Protein AF-A0A2A4TBV5-F1 (afdb_monomer)

Radius of gyration: 14.52 Å; Cα contacts (8 Å, |Δi|>4): 371; chains: 1; bounding box: 37×35×36 Å

Sequence (174 aa):
MVREVIVYIPGILEITSQISNRFRKAFAKYFPETDFVVEECFYFPWQKNKMLRFADAILKEYDHEGREVILFGFSMGGVIATAIAPRFKKAKVRVITLMSPHTFLWGLFSKMLGSNLKDDEGISIISFRARFDWVVWWGARHPYAEHHEAISCDHLLGPLFSDKPAEKIAEVSK

Nearest PDB structures (foldseek):
  2wtm-assembly2_D  TM=6.520E-01  e=2.547E-03  Butyrivibrio proteoclasticus
  3zok-assembly2_D  TM=6.089E-01  e=2.203E-02  Actinidia chinensis
  4s12-assembly2_B  TM=4.442E-01  e=2.572E-01  Yersinia enterocolitica subsp. palearctica Y11
  6gi2-assembly1_A  TM=4.641E-01  e=7.564E-01  Pseudomonas aeruginosa
  6gi1-assembly2_B  TM=4.344E-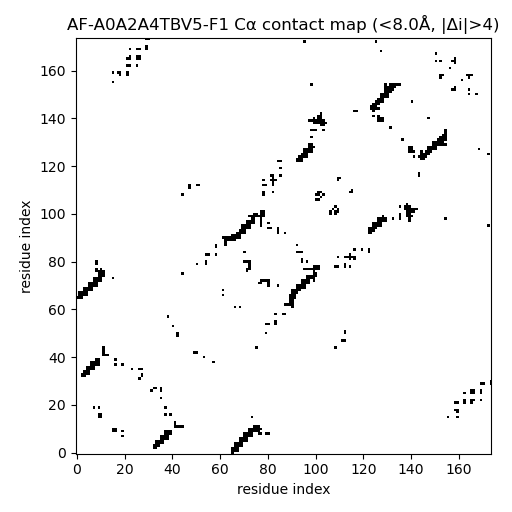01  e=1.649E+00  Pseudomonas aeruginosa PAO1

Solvent-accessible surface area (backbone atoms only — not comparable to full-atom values): 9190 Å² total; per-residue (Å²): 130,71,51,42,35,35,40,34,25,38,29,62,49,76,72,43,54,65,31,47,61,46,36,48,59,28,33,46,75,67,39,73,84,40,48,73,46,78,55,86,72,89,53,58,95,85,42,55,72,59,54,49,51,52,45,52,51,52,48,72,76,59,47,37,75,65,28,38,39,35,32,35,6,30,27,59,16,16,40,50,35,56,34,41,54,83,71,47,83,45,24,50,52,35,37,38,28,37,45,10,44,39,41,27,81,86,17,49,61,22,56,72,64,60,38,69,69,89,78,52,95,76,58,54,30,39,23,28,27,37,69,54,21,84,81,46,77,76,16,25,64,47,94,77,36,82,41,77,48,74,43,94,31,37,72,54,64,32,49,65,76,39,57,62,60,29,42,53,50,30,64,75,69,105

Mean predicted aligned error: 4.29 Å

Secondary structure (DSSP, 8-state):
-PEEEEEEE--SSTHHHHTHHHHHHHHHHH-TTSEEEE------TT-HHHHHHHHHHHHHHH--TTEEEEEEEETHHHHHHHHHGGG-SSSEEEEEEES--SSGGGGHHHHHHT--GGG-TT-EEEEEEEEE-SSSTT--S-TT-SEEEEEEEESSHHHHH-SHHHHHHHHHH-

pLDDT: mean 88.76, std 9.51, range [51.38, 97.88]

Foldseek 3Di:
DAAEEEEEFADQDPLRQLLLVLLVVQLCVLPVRYHYHYQDDHDDLVPLVRLVVSLVVCLVVQLAASYEYEQEYAALSQLSSLLNQVVRDHYQYEYEYEQYQCCPPNRVSNVSSVRPVVPPPRYAYEWEYEPAEPPNPDGGDHPPHPYYYYDPDYRRCCSNPHSRVSNVSSVVVD

Structure (mmCIF, N/CA/C/O backbone):
data_AF-A0A2A4TBV5-F1
#
_entry.id   AF-A0A2A4TBV5-F1
#
loop_
_atom_site.group_PDB
_atom_site.id
_atom_site.type_symbol
_atom_site.label_atom_id
_atom_site.label_alt_id
_atom_site.label_comp_id
_atom_site.label_asym_id
_atom_site.label_entity_id
_atom_site.label_seq_id
_atom_site.pdbx_PDB_ins_code
_atom_site.Cartn_x
_atom_site.Cartn_y
_atom_site.Cartn_z
_atom_site.occupancy
_atom_site.B_iso_or_equiv
_atom_site.auth_seq_id
_atom_site.auth_comp_id
_atom_site.auth_asym_id
_atom_site.auth_atom_id
_atom_site.pdbx_PDB_model_num
ATOM 1 N N . MET A 1 1 ? -20.134 -7.377 13.424 1.00 57.78 1 MET A N 1
ATOM 2 C CA . MET A 1 1 ? -19.307 -8.004 12.374 1.00 57.78 1 MET A CA 1
ATOM 3 C C . MET A 1 1 ? -18.276 -6.971 11.971 1.00 57.78 1 MET A C 1
ATOM 5 O O . MET A 1 1 ? -18.679 -5.896 11.541 1.00 57.78 1 MET A O 1
ATOM 9 N N . VAL A 1 2 ? -16.997 -7.235 12.232 1.00 65.25 2 VAL A N 1
ATOM 10 C CA . VAL A 1 2 ? -15.903 -6.353 11.802 1.00 65.25 2 VAL A CA 1
ATOM 11 C C . VAL A 1 2 ? -15.801 -6.489 10.288 1.00 65.25 2 VAL A C 1
ATOM 13 O O . VAL A 1 2 ? -15.737 -7.610 9.793 1.00 65.25 2 VAL A O 1
ATOM 16 N N . ARG A 1 3 ? -15.877 -5.378 9.554 1.00 84.81 3 ARG A N 1
ATOM 17 C CA . ARG A 1 3 ? -15.644 -5.381 8.103 1.00 84.81 3 ARG A CA 1
ATOM 18 C C . ARG A 1 3 ? -14.189 -5.005 7.868 1.00 84.81 3 ARG A C 1
ATOM 20 O O . ARG A 1 3 ? -13.788 -3.909 8.263 1.00 84.81 3 ARG A O 1
ATOM 27 N N . GLU A 1 4 ? -13.421 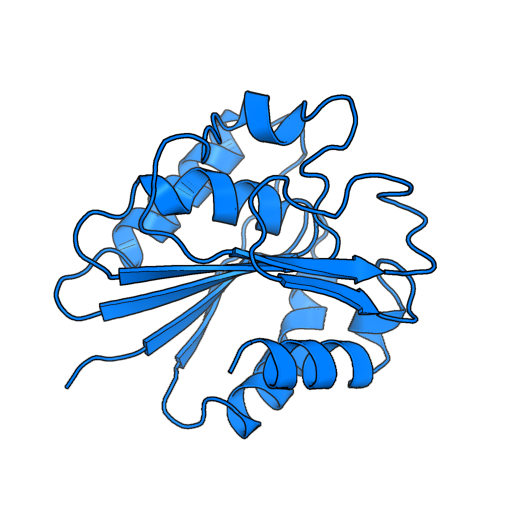-5.911 7.276 1.00 94.06 4 GLU A N 1
ATOM 28 C CA . GLU A 1 4 ? -12.066 -5.620 6.813 1.00 94.06 4 GLU A CA 1
ATOM 29 C C . GLU A 1 4 ? -12.147 -4.953 5.430 1.00 94.06 4 GLU A C 1
ATOM 31 O O . GLU A 1 4 ? -12.959 -5.340 4.585 1.00 94.06 4 GLU A O 1
ATOM 36 N N . VAL A 1 5 ? -11.311 -3.944 5.188 1.00 96.94 5 VAL A N 1
ATOM 37 C CA . VAL A 1 5 ? -11.162 -3.301 3.876 1.00 96.94 5 VAL A CA 1
ATOM 38 C C . VAL A 1 5 ? -9.686 -3.152 3.521 1.00 96.94 5 VAL A C 1
ATOM 40 O O . VAL A 1 5 ? -8.875 -2.716 4.338 1.00 96.94 5 VAL A O 1
ATOM 43 N N . ILE A 1 6 ? -9.336 -3.482 2.281 1.00 97.69 6 ILE A N 1
ATOM 44 C CA . ILE A 1 6 ? -8.038 -3.194 1.675 1.00 97.69 6 ILE A CA 1
ATOM 45 C C . ILE A 1 6 ? -8.16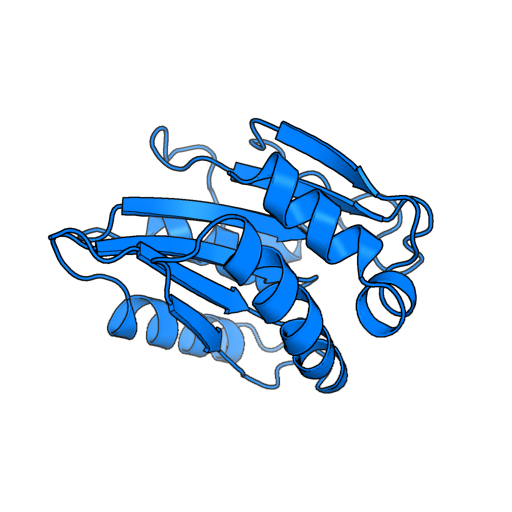2 -1.927 0.849 1.00 97.69 6 ILE A C 1
ATOM 47 O O . ILE A 1 6 ? -8.833 -1.911 -0.181 1.00 97.69 6 ILE A O 1
ATOM 51 N N . VAL A 1 7 ? -7.462 -0.885 1.276 1.00 97.88 7 VAL A N 1
ATOM 52 C CA . VAL A 1 7 ? -7.365 0.385 0.563 1.00 97.88 7 VAL A CA 1
ATOM 53 C C . VAL A 1 7 ? -6.066 0.397 -0.229 1.00 97.88 7 VAL A C 1
ATOM 55 O O . VAL A 1 7 ? -4.982 0.564 0.336 1.00 97.88 7 VAL A O 1
ATOM 58 N N . TYR A 1 8 ? -6.166 0.205 -1.543 1.00 97.44 8 TYR A N 1
ATOM 59 C CA . TYR A 1 8 ? -5.026 0.313 -2.443 1.00 97.44 8 TYR A CA 1
ATOM 60 C C . TYR A 1 8 ? -4.745 1.774 -2.795 1.00 97.44 8 TYR A C 1
ATOM 62 O O . TYR A 1 8 ? -5.613 2.471 -3.323 1.00 97.44 8 TYR A O 1
ATOM 70 N N . ILE A 1 9 ? -3.512 2.209 -2.535 1.00 96.56 9 ILE A N 1
ATOM 71 C CA . ILE A 1 9 ? -3.010 3.551 -2.826 1.00 96.56 9 ILE A CA 1
ATOM 72 C C . ILE A 1 9 ? -1.948 3.430 -3.935 1.00 96.56 9 ILE A C 1
ATOM 74 O O . ILE A 1 9 ? -0.838 2.946 -3.671 1.00 96.56 9 ILE A O 1
ATOM 78 N N . PRO A 1 10 ? -2.260 3.837 -5.178 1.00 94.75 10 PRO A N 1
ATOM 79 C CA . PRO A 1 10 ? -1.357 3.734 -6.314 1.00 94.75 10 PRO A CA 1
ATOM 80 C C . PRO A 1 10 ? -0.171 4.710 -6.213 1.00 94.75 10 PRO A C 1
ATOM 82 O O . PRO A 1 10 ? -0.069 5.550 -5.317 1.00 94.75 10 PRO A O 1
ATOM 85 N N . GLY A 1 11 ? 0.767 4.570 -7.149 1.00 91.31 11 GLY A N 1
ATOM 86 C CA . GLY A 1 11 ? 1.908 5.470 -7.300 1.00 91.31 11 GLY A CA 1
ATOM 87 C C . GLY A 1 11 ? 1.546 6.754 -8.056 1.00 91.31 11 GLY A C 1
ATOM 88 O O . GLY A 1 11 ? 0.391 7.040 -8.339 1.00 91.31 11 GLY A O 1
ATOM 89 N N . ILE A 1 12 ? 2.565 7.537 -8.425 1.00 85.19 12 ILE A N 1
ATOM 90 C CA . ILE A 1 12 ? 2.386 8.862 -9.057 1.00 85.19 12 ILE A CA 1
ATOM 91 C C . ILE A 1 12 ? 1.858 8.824 -10.499 1.00 85.19 12 ILE A C 1
ATOM 93 O O . ILE A 1 12 ? 1.440 9.853 -11.024 1.00 85.19 12 ILE A O 1
ATOM 97 N N . LEU A 1 13 ? 1.933 7.673 -11.171 1.00 78.19 13 LEU A N 1
ATOM 98 C CA . LEU A 1 13 ? 1.513 7.535 -12.564 1.00 78.19 13 LEU A CA 1
ATOM 99 C C . LEU A 1 13 ? 0.134 6.888 -12.624 1.00 78.19 13 LEU A C 1
ATOM 101 O O . LEU A 1 13 ? -0.095 5.874 -11.972 1.00 78.19 13 LEU A O 1
ATOM 105 N N . GLU A 1 14 ? -0.735 7.394 -13.493 1.00 74.31 14 GLU A N 1
ATOM 106 C CA . GLU A 1 14 ? -2.074 6.838 -13.730 1.00 74.31 14 GLU A CA 1
ATOM 107 C C . GLU A 1 14 ? -2.038 5.346 -14.105 1.00 74.31 14 GLU A C 1
ATOM 109 O O . GLU A 1 14 ? -2.862 4.556 -13.657 1.00 74.31 14 GLU A O 1
ATOM 114 N N . ILE A 1 15 ? -1.004 4.909 -14.835 1.00 77.75 15 ILE A N 1
ATOM 115 C CA . ILE A 1 15 ? -0.820 3.492 -15.184 1.00 77.75 15 ILE A CA 1
ATOM 116 C C . ILE A 1 15 ? -0.709 2.578 -13.951 1.00 77.75 15 ILE A C 1
ATOM 118 O O . ILE A 1 15 ? -1.016 1.391 -14.026 1.00 77.75 15 ILE A O 1
ATOM 122 N N . THR A 1 16 ? -0.324 3.113 -12.790 1.00 79.56 16 THR A N 1
ATOM 123 C CA . THR A 1 16 ? -0.206 2.324 -11.554 1.00 79.56 16 THR A CA 1
ATOM 124 C C . THR A 1 16 ? -1.556 1.955 -10.938 1.00 79.56 16 THR A C 1
ATOM 126 O O . THR A 1 16 ? -1.635 0.983 -10.181 1.00 79.56 16 THR A O 1
ATOM 129 N N . SER A 1 17 ? -2.633 2.638 -11.333 1.00 81.50 17 SER A N 1
ATOM 130 C CA . SER A 1 17 ? -4.005 2.222 -11.046 1.00 81.50 17 SER A CA 1
ATOM 131 C C . SER A 1 17 ? -4.397 0.954 -11.796 1.00 81.50 17 SER A C 1
ATOM 133 O O . SER A 1 17 ? -5.122 0.122 -11.257 1.00 81.50 17 SER A O 1
ATOM 135 N N . GLN A 1 18 ? -3.871 0.729 -13.004 1.00 85.62 18 GLN A N 1
ATOM 136 C CA . GLN A 1 18 ? -4.189 -0.472 -13.792 1.00 85.62 18 GLN A CA 1
ATOM 137 C C . GLN A 1 18 ? -3.668 -1.755 -13.126 1.00 85.62 18 GLN A C 1
ATOM 139 O O . GLN A 1 18 ? -4.257 -2.827 -13.281 1.00 85.62 18 GLN A O 1
ATOM 144 N N . ILE A 1 19 ? -2.606 -1.632 -12.323 1.00 88.56 19 ILE A N 1
ATOM 145 C CA . ILE A 1 19 ? -2.032 -2.723 -11.526 1.00 88.56 19 ILE A CA 1
ATOM 146 C C . ILE A 1 19 ? -3.056 -3.250 -10.498 1.00 88.56 19 ILE A C 1
ATOM 148 O O . ILE A 1 19 ? -3.076 -4.444 -10.187 1.00 88.56 19 ILE A O 1
ATOM 152 N N . SER A 1 20 ? -3.962 -2.388 -10.016 1.00 91.06 20 SER A N 1
ATOM 153 C CA . SER A 1 20 ? -4.941 -2.720 -8.971 1.00 91.06 20 SER A CA 1
ATOM 154 C C . SER A 1 20 ? -5.827 -3.916 -9.319 1.00 91.06 20 SER A C 1
ATOM 156 O O . SER A 1 20 ? -6.180 -4.683 -8.430 1.00 91.06 20 SER A O 1
ATOM 158 N N . ASN A 1 21 ? -6.136 -4.146 -10.600 1.00 91.50 21 ASN A N 1
ATOM 159 C CA . ASN A 1 21 ? -6.963 -5.276 -11.025 1.00 91.50 21 ASN A CA 1
ATOM 160 C C . ASN A 1 21 ? -6.320 -6.630 -10.708 1.00 91.50 21 ASN A C 1
ATOM 162 O O . ASN A 1 21 ? -7.024 -7.583 -10.367 1.00 91.50 21 ASN A O 1
ATOM 166 N N . ARG A 1 22 ? -4.990 -6.732 -10.802 1.00 93.12 22 ARG A N 1
ATOM 167 C CA . ARG A 1 22 ? -4.271 -7.969 -10.460 1.00 93.12 22 ARG A CA 1
ATOM 168 C C . ARG A 1 22 ? -4.245 -8.189 -8.963 1.00 93.12 22 ARG A C 1
ATOM 170 O O . ARG A 1 22 ? -4.525 -9.294 -8.507 1.00 93.12 22 ARG A O 1
ATOM 177 N N . PHE A 1 23 ? -3.997 -7.124 -8.204 1.00 94.25 23 PHE A N 1
ATOM 178 C CA . PHE A 1 23 ? -4.067 -7.179 -6.751 1.00 94.25 23 PHE A CA 1
ATOM 179 C C . PHE A 1 23 ? -5.465 -7.536 -6.272 1.00 94.25 23 PHE A C 1
ATOM 181 O O . PHE A 1 23 ? -5.602 -8.506 -5.544 1.00 94.25 23 PHE A O 1
ATOM 188 N N . ARG A 1 24 ? -6.512 -6.875 -6.765 1.00 95.12 24 ARG A N 1
ATOM 189 C CA . ARG A 1 24 ? -7.906 -7.211 -6.453 1.00 95.12 24 ARG A CA 1
ATOM 190 C C . ARG A 1 24 ? -8.186 -8.702 -6.647 1.00 95.12 24 ARG A C 1
ATOM 192 O O . ARG A 1 24 ? -8.720 -9.341 -5.748 1.00 95.12 24 ARG A O 1
ATOM 199 N N . LYS A 1 25 ? -7.788 -9.271 -7.792 1.00 93.88 25 LYS A N 1
ATOM 200 C CA . LYS A 1 25 ? -7.962 -10.705 -8.077 1.00 93.88 25 LYS A CA 1
ATOM 201 C C . LYS A 1 25 ? -7.182 -11.600 -7.115 1.00 93.88 25 LYS A C 1
ATOM 203 O O . LYS A 1 25 ? -7.717 -12.613 -6.683 1.00 93.88 25 LYS A O 1
ATOM 208 N N . ALA A 1 26 ? -5.932 -11.260 -6.807 1.00 94.00 26 ALA A N 1
ATOM 209 C CA . ALA A 1 26 ? -5.108 -12.041 -5.891 1.00 94.00 26 ALA A CA 1
ATOM 210 C C . ALA A 1 26 ? -5.630 -11.953 -4.452 1.00 94.00 26 ALA A C 1
ATOM 212 O O . ALA A 1 26 ? -5.884 -12.983 -3.838 1.00 94.00 26 ALA A O 1
ATOM 213 N N . PHE A 1 27 ? -5.867 -10.746 -3.938 1.00 94.19 27 PHE A N 1
ATOM 214 C CA . PHE A 1 27 ? -6.378 -10.519 -2.589 1.00 94.19 27 PHE A CA 1
ATOM 215 C C . PHE A 1 27 ? -7.750 -11.169 -2.382 1.00 94.19 27 PHE A C 1
ATOM 217 O O . PHE A 1 27 ? -7.942 -11.790 -1.347 1.00 94.19 27 PHE A O 1
ATOM 224 N N . ALA A 1 28 ? -8.644 -11.178 -3.376 1.00 94.25 28 ALA A N 1
ATOM 225 C CA . ALA A 1 28 ? -9.922 -11.892 -3.272 1.00 94.25 28 ALA A CA 1
ATOM 226 C C . ALA A 1 28 ? -9.775 -13.409 -3.013 1.00 94.25 28 ALA A C 1
ATOM 228 O O . ALA A 1 28 ? -10.683 -14.024 -2.462 1.00 94.25 28 ALA A O 1
ATOM 229 N N . LYS A 1 29 ? -8.640 -14.031 -3.382 1.00 93.62 29 LYS A N 1
ATOM 230 C CA . LYS A 1 29 ? -8.364 -15.450 -3.082 1.00 93.62 29 LYS A CA 1
ATOM 231 C C . LYS A 1 29 ? -7.972 -15.679 -1.614 1.00 93.62 29 LYS A C 1
ATOM 233 O O . LYS A 1 29 ? -8.266 -16.741 -1.075 1.00 93.62 29 LYS A O 1
ATOM 238 N N . TYR A 1 30 ? -7.279 -14.722 -0.991 1.00 90.38 30 TYR A N 1
ATOM 239 C CA . TYR A 1 30 ? -6.706 -14.859 0.360 1.00 90.38 30 TYR A CA 1
ATOM 240 C C . TYR A 1 30 ? -7.516 -14.128 1.443 1.00 90.38 30 TYR A C 1
ATOM 242 O O . TYR A 1 30 ? -7.455 -14.523 2.606 1.00 90.38 30 TYR A O 1
ATOM 250 N N . PHE A 1 31 ? -8.308 -13.132 1.040 1.00 90.88 31 PHE A N 1
ATOM 251 C CA . PHE A 1 31 ? -9.168 -12.273 1.856 1.00 90.88 31 PHE A CA 1
ATOM 252 C C . PHE A 1 31 ? -10.585 -12.209 1.244 1.00 90.88 31 PHE A C 1
ATOM 254 O O . PHE A 1 31 ? -11.007 -11.164 0.749 1.00 90.88 31 PHE A O 1
ATOM 261 N N . PRO A 1 32 ? -11.318 -13.337 1.184 1.00 88.69 32 PRO A N 1
ATOM 262 C CA . PRO A 1 32 ? -12.570 -13.432 0.423 1.00 88.69 32 PRO A CA 1
ATOM 263 C C . PRO A 1 32 ? -13.721 -12.583 0.987 1.00 88.69 32 PRO A C 1
ATOM 265 O O . PRO A 1 32 ? -14.671 -12.298 0.265 1.00 88.69 32 PRO A O 1
ATOM 268 N N . GLU A 1 33 ? -13.644 -12.186 2.257 1.00 90.38 33 GLU A N 1
ATOM 269 C CA . GLU A 1 33 ? -14.659 -11.370 2.942 1.00 90.38 33 GLU A CA 1
ATOM 270 C C . GLU A 1 33 ? -14.270 -9.884 3.028 1.00 90.38 33 GLU A C 1
ATOM 272 O O . GLU A 1 33 ? -14.966 -9.094 3.667 1.00 90.38 33 GLU A O 1
ATOM 277 N N . THR A 1 34 ? -13.161 -9.504 2.391 1.00 93.44 34 THR A N 1
ATOM 278 C CA . THR A 1 34 ? -12.545 -8.183 2.519 1.00 93.44 34 THR A CA 1
ATOM 279 C C . THR A 1 34 ? -12.806 -7.355 1.271 1.00 93.44 34 THR A C 1
ATOM 281 O O . THR A 1 34 ? -12.478 -7.755 0.150 1.00 93.44 34 THR A O 1
ATOM 284 N N . ASP A 1 35 ? -13.359 -6.159 1.460 1.00 94.75 35 ASP A N 1
ATOM 285 C CA . ASP A 1 35 ? -13.580 -5.230 0.356 1.00 94.75 35 ASP A CA 1
ATOM 286 C C . ASP A 1 35 ? -12.235 -4.702 -0.157 1.00 94.75 35 ASP A C 1
ATOM 288 O O . ASP A 1 35 ? -11.401 -4.246 0.620 1.00 94.75 35 ASP A O 1
ATOM 292 N N . PHE A 1 36 ? -12.014 -4.720 -1.472 1.00 95.88 36 PHE A N 1
ATOM 293 C CA . PHE A 1 36 ? -10.833 -4.106 -2.087 1.00 95.88 36 PHE A CA 1
ATOM 294 C C . PHE A 1 36 ? -11.234 -2.795 -2.763 1.00 95.88 36 PHE A C 1
ATOM 296 O O . PHE A 1 36 ? -11.981 -2.792 -3.748 1.00 95.88 36 PHE A O 1
ATOM 303 N N . VAL A 1 37 ? -10.723 -1.672 -2.279 1.00 96.25 37 VAL A N 1
ATOM 304 C CA . VAL A 1 37 ? -11.001 -0.335 -2.816 1.00 96.25 37 VAL A CA 1
ATOM 305 C C . VAL A 1 37 ? -9.725 0.286 -3.365 1.00 96.25 37 VAL A C 1
ATOM 307 O O . VAL A 1 37 ? -8.621 -0.040 -2.936 1.00 96.25 37 VAL A O 1
ATOM 310 N N . VAL A 1 38 ? -9.876 1.140 -4.372 1.00 95.81 38 VAL A N 1
ATOM 311 C CA . VAL A 1 38 ? -8.762 1.844 -5.009 1.00 95.81 38 VAL A CA 1
ATOM 312 C C . VAL A 1 38 ? -8.998 3.325 -4.794 1.00 95.81 38 VAL A C 1
ATOM 314 O O . VAL A 1 38 ? -10.006 3.854 -5.254 1.00 95.81 38 VAL A O 1
ATOM 317 N N . GLU A 1 39 ? -8.082 3.967 -4.081 1.00 95.50 39 GLU A N 1
ATOM 318 C CA . GLU A 1 39 ? -8.128 5.400 -3.817 1.00 95.50 39 GLU A CA 1
ATOM 319 C C . GLU A 1 39 ? -7.159 6.099 -4.755 1.00 95.50 39 GLU A C 1
ATOM 321 O O . GLU A 1 39 ? -5.961 5.831 -4.726 1.00 95.50 39 GLU A O 1
ATOM 326 N N . GLU A 1 40 ? -7.661 6.989 -5.605 1.00 90.62 40 GLU A N 1
ATOM 327 C CA . GLU A 1 40 ? -6.867 7.582 -6.678 1.00 90.62 40 GLU A CA 1
ATOM 328 C C . GLU A 1 40 ? -6.720 9.086 -6.504 1.00 90.62 40 GLU A C 1
ATOM 330 O O . GLU A 1 40 ? -7.677 9.827 -6.282 1.00 90.62 40 GLU A O 1
ATOM 335 N N . CYS A 1 41 ? -5.493 9.564 -6.676 1.00 89.31 41 CYS A N 1
ATOM 336 C CA . CYS A 1 41 ? -5.217 10.981 -6.802 1.00 89.31 41 CYS A CA 1
ATOM 337 C C . CYS A 1 41 ? -3.976 11.166 -7.663 1.00 89.31 41 CYS A C 1
ATOM 339 O O . CYS A 1 41 ? -2.919 10.617 -7.371 1.00 89.31 41 CYS A O 1
ATOM 341 N N . PHE A 1 42 ? -4.078 11.976 -8.713 1.00 88.50 42 PHE A N 1
ATOM 342 C CA . PHE A 1 42 ? -2.905 12.345 -9.493 1.00 88.50 42 PHE A CA 1
ATOM 343 C C . PHE A 1 42 ? -2.084 13.393 -8.735 1.00 88.50 42 PHE A C 1
ATOM 345 O O . PHE A 1 42 ? -2.568 14.502 -8.500 1.00 88.50 42 PHE A O 1
ATOM 352 N N . TYR A 1 43 ? -0.842 13.092 -8.368 1.00 87.88 43 TYR A N 1
ATOM 353 C CA . TYR A 1 43 ? 0.057 14.038 -7.704 1.00 87.88 43 TYR A CA 1
ATOM 354 C C . TYR A 1 43 ? 1.507 13.841 -8.138 1.00 87.88 43 TYR A C 1
ATOM 356 O O . TYR A 1 43 ? 1.944 12.741 -8.465 1.00 87.88 43 TYR A O 1
ATOM 364 N N . PHE A 1 44 ? 2.277 14.923 -8.069 1.00 87.56 44 PHE A N 1
ATOM 365 C CA . PHE A 1 44 ? 3.727 14.877 -8.201 1.00 87.56 44 PHE A CA 1
ATOM 366 C C . PHE A 1 44 ? 4.417 14.863 -6.828 1.00 87.56 44 PHE A C 1
ATOM 368 O O . PHE A 1 44 ? 3.873 15.424 -5.871 1.00 87.56 44 PHE A O 1
ATOM 375 N N . PRO A 1 45 ? 5.645 14.316 -6.713 1.00 83.06 45 PRO A N 1
ATOM 376 C CA . PRO A 1 45 ? 6.348 14.208 -5.431 1.00 83.06 45 PRO A CA 1
ATOM 377 C C . PRO A 1 45 ? 6.607 15.537 -4.704 1.00 83.06 45 PRO A C 1
ATOM 379 O O . PRO A 1 45 ? 6.750 15.543 -3.490 1.00 83.06 45 PRO A O 1
ATOM 382 N N . TRP A 1 46 ? 6.643 16.676 -5.403 1.00 84.06 46 TRP A N 1
ATOM 383 C CA . TRP A 1 46 ? 6.801 18.001 -4.780 1.00 84.06 46 TRP A CA 1
ATOM 384 C C . TRP A 1 46 ? 5.479 18.614 -4.289 1.00 84.06 46 TRP A C 1
ATOM 386 O O . TRP A 1 46 ? 5.477 19.636 -3.604 1.00 84.06 46 TRP A O 1
ATOM 396 N N . GLN A 1 47 ? 4.328 18.012 -4.603 1.00 90.56 47 GLN A N 1
ATOM 397 C CA . GLN A 1 47 ? 3.010 18.545 -4.249 1.00 90.56 47 GLN A CA 1
ATOM 398 C C . GLN A 1 47 ? 2.565 18.098 -2.848 1.00 90.56 47 GLN A C 1
ATOM 400 O O . GLN A 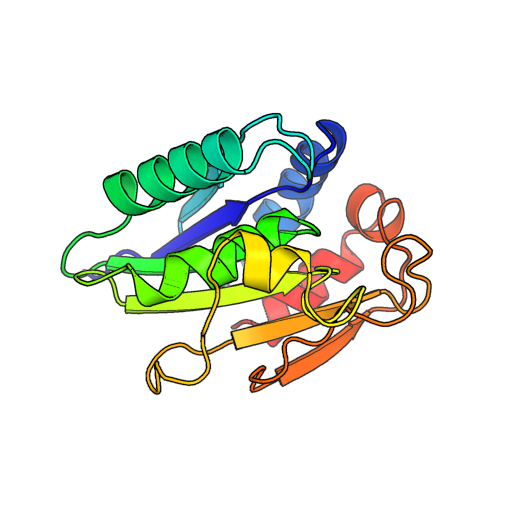1 47 ? 1.486 17.521 -2.686 1.00 90.56 47 GLN A O 1
ATOM 405 N N . LYS A 1 48 ? 3.372 18.392 -1.817 1.00 90.69 48 LYS A N 1
ATOM 406 C CA . LYS A 1 48 ? 3.132 17.987 -0.415 1.00 90.69 48 LYS A CA 1
ATOM 407 C C . LYS A 1 48 ? 1.686 18.203 0.040 1.00 90.69 48 LYS A C 1
ATOM 409 O O . LYS A 1 48 ? 1.039 17.267 0.494 1.00 90.69 48 LYS A O 1
ATOM 414 N N . ASN A 1 49 ? 1.152 19.411 -0.135 1.00 91.75 49 ASN A N 1
ATOM 415 C CA . ASN A 1 49 ? -0.205 19.743 0.314 1.00 91.75 49 ASN A CA 1
ATOM 416 C C . ASN A 1 49 ? -1.290 18.934 -0.414 1.00 91.75 49 ASN A C 1
ATOM 418 O O . ASN A 1 49 ? -2.340 18.668 0.161 1.00 91.75 49 ASN A O 1
ATOM 422 N N . LYS A 1 50 ? -1.057 18.539 -1.673 1.00 93.19 50 LYS A N 1
ATOM 423 C CA . LYS A 1 50 ? -1.998 17.700 -2.425 1.00 93.19 50 LYS A CA 1
ATOM 424 C C . LYS A 1 50 ? -1.999 16.272 -1.883 1.00 93.19 50 LYS A C 1
ATOM 426 O O . LYS A 1 50 ? -3.072 15.735 -1.638 1.00 93.19 50 LYS A O 1
ATOM 431 N N . MET A 1 51 ? -0.815 15.712 -1.634 1.00 92.25 51 MET A N 1
ATOM 432 C CA . MET A 1 51 ? -0.671 14.388 -1.021 1.00 92.25 51 MET A CA 1
ATOM 433 C C . MET A 1 51 ? -1.265 14.344 0.390 1.00 92.25 51 MET A C 1
ATOM 435 O O . MET A 1 51 ? -1.965 13.391 0.704 1.00 92.25 51 MET A O 1
ATOM 439 N N . LEU A 1 52 ? -1.063 15.385 1.209 1.00 91.31 52 LEU A N 1
ATOM 440 C CA . LEU A 1 52 ? -1.666 15.473 2.545 1.00 91.31 52 LEU A CA 1
ATOM 441 C C . LEU A 1 52 ? -3.197 15.539 2.494 1.00 91.31 52 LEU A C 1
ATOM 443 O O . LEU A 1 52 ? -3.851 14.803 3.218 1.00 91.31 52 LEU A O 1
ATOM 447 N N . ARG A 1 53 ? -3.784 16.342 1.596 1.00 94.50 53 ARG A N 1
ATOM 448 C CA . ARG A 1 53 ? -5.249 16.369 1.427 1.00 94.50 53 ARG A CA 1
ATOM 449 C C . ARG A 1 53 ? -5.815 15.027 0.973 1.00 94.50 53 ARG A C 1
ATOM 451 O O . ARG A 1 53 ? -6.899 14.651 1.398 1.00 94.50 53 ARG A O 1
ATOM 458 N N . PHE A 1 54 ? -5.100 14.327 0.098 1.00 95.31 54 PHE A N 1
ATOM 459 C CA . PHE A 1 54 ? -5.495 12.993 -0.339 1.00 95.31 54 PHE A CA 1
ATOM 460 C C . PHE A 1 54 ? -5.435 11.988 0.821 1.00 95.31 54 PHE A C 1
ATOM 462 O O . PHE A 1 54 ? -6.406 11.289 1.084 1.00 95.31 54 PHE A O 1
ATOM 469 N N . ALA A 1 55 ? -4.346 12.009 1.586 1.00 94.00 55 ALA A N 1
ATOM 470 C CA . ALA A 1 55 ? -4.203 11.286 2.845 1.00 94.00 55 ALA A CA 1
ATOM 471 C C . ALA A 1 55 ? -5.362 11.546 3.831 1.00 94.00 55 ALA A C 1
ATOM 473 O O . ALA A 1 55 ? -5.910 10.608 4.408 1.00 94.00 55 ALA A O 1
ATOM 474 N N . ASP A 1 56 ? -5.749 12.811 4.011 1.00 94.69 56 ASP A N 1
ATOM 475 C CA . ASP A 1 56 ? -6.843 13.215 4.901 1.00 94.69 56 ASP A CA 1
ATOM 476 C C . ASP A 1 56 ? -8.204 12.695 4.424 1.00 94.69 56 ASP A C 1
ATOM 478 O O . ASP A 1 56 ? -9.047 12.337 5.247 1.00 94.69 56 ASP A O 1
ATOM 482 N N . ALA A 1 57 ? -8.421 12.635 3.107 1.00 96.81 57 ALA A N 1
ATOM 483 C CA . ALA A 1 57 ? -9.640 12.082 2.525 1.00 96.81 57 ALA A CA 1
ATOM 484 C C . ALA A 1 57 ? -9.773 10.580 2.817 1.00 96.81 57 ALA A C 1
ATOM 486 O O . ALA A 1 57 ? -10.832 10.149 3.266 1.00 96.81 57 ALA A O 1
ATOM 487 N N . ILE A 1 58 ? -8.685 9.815 2.664 1.00 97.06 58 ILE A N 1
ATOM 488 C CA . ILE A 1 58 ? -8.642 8.388 3.025 1.00 97.06 58 ILE A CA 1
ATOM 489 C C . ILE A 1 58 ? -8.942 8.215 4.519 1.00 97.06 58 ILE A C 1
ATOM 491 O O . ILE A 1 58 ? -9.805 7.430 4.899 1.00 97.06 58 ILE A O 1
ATOM 495 N N . LEU A 1 59 ? -8.269 8.976 5.386 1.00 95.50 59 LEU A N 1
ATOM 496 C CA . LEU A 1 59 ? -8.501 8.891 6.829 1.00 95.50 59 LEU A CA 1
ATOM 497 C C . LEU A 1 59 ? -9.976 9.150 7.182 1.00 95.50 59 LEU A C 1
ATOM 499 O O . LEU A 1 59 ? -10.567 8.405 7.959 1.00 95.50 59 LEU A O 1
ATOM 503 N N . LYS A 1 60 ? -10.584 10.178 6.580 1.00 96.81 60 LYS A N 1
ATOM 504 C CA . LYS A 1 60 ? -11.989 10.541 6.807 1.00 96.81 60 LYS A CA 1
ATOM 505 C C . LYS A 1 60 ? -12.970 9.436 6.395 1.00 96.81 60 LYS A C 1
ATOM 507 O O . LYS A 1 60 ? -13.987 9.280 7.063 1.00 96.81 60 LYS A O 1
ATOM 512 N N . GLU A 1 61 ? -12.683 8.723 5.310 1.00 97.12 61 GLU A N 1
ATOM 513 C CA . GLU A 1 61 ? -13.560 7.690 4.739 1.00 97.12 61 GLU A CA 1
ATOM 514 C C . GLU A 1 61 ? -13.418 6.320 5.422 1.00 97.12 61 GLU A C 1
ATOM 516 O O . GLU A 1 61 ? -14.336 5.499 5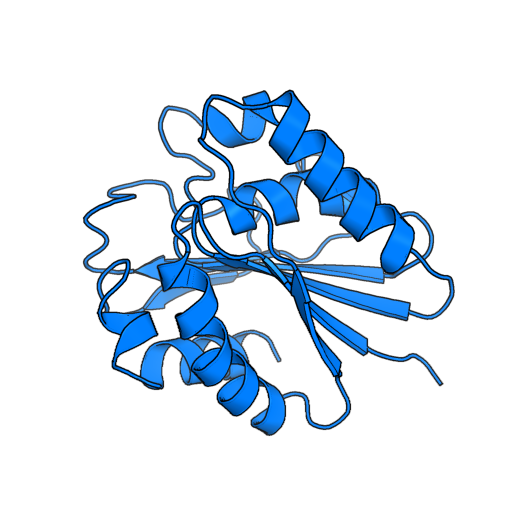.397 1.00 97.12 61 GLU A O 1
ATOM 521 N N . TYR A 1 62 ? -12.258 6.035 6.022 1.00 96.94 62 TYR A N 1
ATOM 522 C CA . TYR A 1 62 ? -11.962 4.688 6.515 1.00 96.94 62 TYR A CA 1
ATOM 523 C C . TYR A 1 62 ? -11.762 4.585 8.032 1.00 96.94 62 TYR A C 1
ATOM 525 O O . TYR A 1 62 ? -11.853 3.471 8.552 1.00 96.94 62 TYR A O 1
ATOM 533 N N . ASP A 1 63 ? -11.558 5.686 8.764 1.00 96.50 63 ASP A N 1
ATOM 534 C CA . ASP A 1 63 ? -11.369 5.665 10.223 1.00 96.50 63 ASP A CA 1
ATOM 535 C C . ASP A 1 63 ? -12.699 5.575 10.994 1.00 96.50 63 ASP A C 1
ATOM 537 O O . ASP A 1 63 ? -13.194 6.542 11.581 1.00 96.50 63 ASP A O 1
ATOM 541 N N . HIS A 1 64 ? -13.295 4.383 10.987 1.00 94.62 64 HIS A N 1
ATOM 542 C CA . HIS A 1 64 ? -14.551 4.081 11.674 1.00 94.62 64 HIS A CA 1
ATOM 543 C C . HIS A 1 64 ? -14.372 3.013 12.756 1.00 94.62 64 HIS A C 1
ATOM 545 O O . HIS A 1 64 ? -13.555 2.104 12.626 1.00 94.62 64 HIS A O 1
ATOM 551 N N . GLU A 1 65 ? -15.171 3.108 13.822 1.00 92.25 65 GLU A N 1
ATOM 552 C CA . GLU A 1 65 ? -15.163 2.127 14.911 1.00 92.25 65 GLU A CA 1
ATOM 553 C C . GLU A 1 65 ? -15.559 0.735 14.408 1.00 92.25 65 GLU A C 1
ATOM 555 O O . GLU A 1 65 ? -16.477 0.581 13.600 1.00 92.25 65 GLU A O 1
ATOM 560 N N . GLY A 1 66 ? -14.861 -0.292 14.898 1.00 88.94 66 GLY A N 1
ATOM 561 C CA . GLY A 1 66 ? -15.134 -1.685 14.535 1.00 88.94 66 GLY A CA 1
ATOM 562 C C . GLY A 1 66 ? -14.757 -2.058 13.096 1.00 88.94 66 GLY A C 1
ATOM 563 O O . GLY A 1 66 ? -15.203 -3.101 12.615 1.00 88.94 66 GLY A O 1
ATOM 564 N N . ARG A 1 67 ? -13.959 -1.230 12.409 1.00 92.50 67 ARG A N 1
ATOM 565 C CA . ARG A 1 67 ? -13.387 -1.518 11.086 1.00 92.50 67 ARG A CA 1
ATOM 566 C C . ARG A 1 67 ? -11.922 -1.945 11.213 1.00 92.50 67 ARG A C 1
ATOM 568 O O . ARG A 1 67 ? -11.175 -1.408 12.032 1.00 92.50 67 ARG A O 1
ATOM 575 N N . GLU A 1 68 ? -11.520 -2.889 10.371 1.00 95.25 68 GLU A N 1
ATOM 576 C CA . GLU A 1 68 ? -10.112 -3.218 10.136 1.00 95.25 68 GLU A CA 1
ATOM 577 C C . GLU A 1 68 ? -9.710 -2.706 8.752 1.00 95.25 68 GLU A C 1
ATOM 579 O O . GLU A 1 68 ? -10.440 -2.884 7.777 1.00 95.25 68 GLU A O 1
ATOM 584 N N . VAL A 1 69 ? -8.575 -2.014 8.668 1.00 97.12 69 VAL A N 1
ATOM 585 C CA . VAL A 1 69 ? -8.099 -1.374 7.438 1.00 97.12 69 VAL A CA 1
ATOM 586 C C . VAL A 1 69 ? -6.697 -1.868 7.111 1.00 97.12 69 VAL A C 1
ATOM 588 O O . VAL A 1 69 ? -5.762 -1.737 7.904 1.00 97.12 69 VAL A O 1
ATOM 591 N N . ILE A 1 70 ? -6.539 -2.387 5.900 1.00 97.38 70 ILE A N 1
ATOM 592 C CA . ILE A 1 70 ? -5.245 -2.678 5.295 1.00 97.38 70 ILE A CA 1
ATOM 593 C C . ILE A 1 70 ? -4.924 -1.552 4.326 1.00 97.38 70 ILE A C 1
ATOM 595 O O . ILE A 1 70 ? -5.529 -1.444 3.260 1.00 97.38 70 ILE A O 1
ATOM 599 N N . LEU A 1 71 ? -3.948 -0.720 4.668 1.00 97.69 71 LEU A N 1
ATOM 600 C CA . LEU A 1 71 ? -3.430 0.278 3.741 1.00 97.69 71 LEU A CA 1
ATOM 601 C C . LEU A 1 71 ? -2.377 -0.382 2.857 1.00 97.69 71 LEU A C 1
ATOM 603 O O . LEU A 1 71 ? -1.276 -0.681 3.321 1.00 97.69 71 LEU A O 1
ATOM 607 N N . PHE A 1 72 ? -2.703 -0.614 1.589 1.00 97.62 72 PHE A N 1
ATOM 608 C CA . PHE A 1 72 ? -1.789 -1.220 0.631 1.00 97.62 72 PHE A CA 1
ATOM 609 C C . PHE A 1 72 ? -1.269 -0.177 -0.357 1.00 97.62 72 PHE A C 1
ATOM 611 O O . PHE A 1 72 ? -1.952 0.204 -1.301 1.00 97.62 72 PHE A O 1
ATOM 618 N N . GLY A 1 73 ? -0.040 0.286 -0.156 1.00 95.81 73 GLY A N 1
ATOM 619 C CA . GLY A 1 73 ? 0.544 1.326 -0.993 1.00 95.81 73 GLY A CA 1
ATOM 620 C C . GLY A 1 73 ? 1.610 0.824 -1.963 1.00 95.81 73 GLY A C 1
ATOM 621 O O . GLY A 1 73 ? 2.531 0.101 -1.580 1.00 95.81 73 GLY A O 1
ATOM 622 N N . PHE A 1 74 ? 1.531 1.276 -3.211 1.00 94.75 74 PHE A N 1
ATOM 623 C CA . PHE A 1 74 ? 2.537 1.034 -4.245 1.00 94.75 74 PHE A CA 1
ATOM 624 C C . PHE A 1 74 ? 3.389 2.283 -4.490 1.00 94.75 74 PHE A C 1
ATOM 626 O O . PHE A 1 74 ? 2.857 3.384 -4.643 1.00 94.75 74 PHE A O 1
ATOM 633 N N . SER A 1 75 ? 4.715 2.133 -4.574 1.00 93.50 75 SER A N 1
ATOM 634 C CA . SER A 1 75 ? 5.633 3.249 -4.835 1.00 93.50 75 SER A CA 1
ATOM 635 C C . SER A 1 75 ? 5.374 4.406 -3.848 1.00 93.50 75 SER A C 1
ATOM 637 O O . SER A 1 75 ? 5.313 4.167 -2.638 1.00 93.50 75 SER A O 1
ATOM 639 N N . MET A 1 76 ? 5.168 5.640 -4.319 1.00 92.44 76 MET A N 1
ATOM 640 C CA . MET A 1 76 ? 4.786 6.784 -3.471 1.00 92.44 76 MET A CA 1
ATOM 641 C C . MET A 1 76 ? 3.508 6.564 -2.646 1.00 92.44 76 MET A C 1
ATOM 643 O O . MET A 1 76 ? 3.408 7.115 -1.551 1.00 92.44 76 MET A O 1
ATOM 647 N N . GLY A 1 77 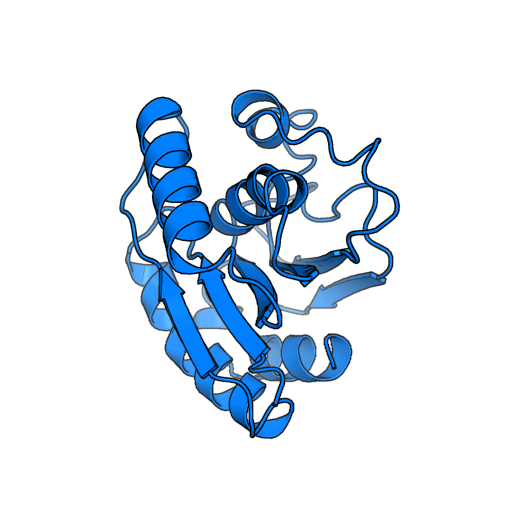? 2.563 5.747 -3.115 1.00 94.12 77 GLY A N 1
ATOM 648 C CA . GLY A 1 77 ? 1.362 5.397 -2.357 1.00 94.12 77 GLY A CA 1
ATOM 649 C C . GLY A 1 77 ? 1.677 4.672 -1.049 1.00 94.12 77 GLY A C 1
ATOM 650 O O . GLY A 1 77 ? 0.986 4.873 -0.055 1.00 94.12 77 GLY A O 1
ATOM 651 N N . GLY A 1 78 ? 2.778 3.915 -0.985 1.00 93.50 78 GLY A N 1
ATOM 652 C CA . GLY A 1 78 ? 3.239 3.324 0.276 1.00 93.50 78 GLY A CA 1
ATOM 653 C C . GLY A 1 78 ? 3.777 4.350 1.257 1.00 93.50 78 GLY A C 1
ATOM 654 O O . GLY A 1 78 ? 3.523 4.212 2.447 1.00 93.50 78 GLY A O 1
ATOM 655 N N . VAL A 1 79 ? 4.435 5.414 0.784 1.00 92.00 79 VAL A N 1
ATOM 656 C CA . VAL A 1 79 ? 4.864 6.521 1.658 1.00 92.00 79 VAL A CA 1
ATOM 657 C C . VAL A 1 79 ? 3.643 7.230 2.252 1.00 92.00 79 VAL A C 1
ATOM 659 O O . VAL A 1 79 ? 3.630 7.538 3.444 1.00 92.00 79 VAL A O 1
ATOM 662 N N . ILE A 1 80 ? 2.589 7.430 1.451 1.00 93.81 80 ILE A N 1
ATOM 663 C CA . ILE A 1 80 ? 1.308 7.973 1.925 1.00 93.81 80 ILE A CA 1
ATOM 664 C C . ILE A 1 80 ? 0.674 7.031 2.951 1.00 93.81 80 ILE A C 1
ATOM 666 O O . ILE A 1 80 ? 0.364 7.486 4.048 1.00 93.81 80 ILE A O 1
ATOM 670 N N . ALA A 1 81 ? 0.553 5.736 2.640 1.00 94.81 81 ALA A N 1
ATOM 671 C CA . ALA A 1 81 ? 0.006 4.719 3.542 1.00 94.81 81 ALA A CA 1
ATOM 672 C C . ALA A 1 81 ? 0.691 4.753 4.916 1.00 94.81 81 ALA A C 1
ATOM 674 O O . ALA A 1 81 ? 0.032 4.845 5.950 1.00 94.81 81 ALA A O 1
ATOM 675 N N . THR A 1 82 ? 2.026 4.769 4.930 1.00 91.75 82 THR A N 1
ATOM 676 C CA . THR A 1 82 ? 2.806 4.845 6.171 1.00 91.75 82 THR A CA 1
ATOM 677 C C . THR A 1 82 ? 2.665 6.181 6.898 1.00 91.75 82 THR A C 1
ATOM 679 O O . THR A 1 82 ? 2.730 6.218 8.122 1.00 91.75 82 THR A O 1
ATOM 682 N N . ALA A 1 83 ? 2.466 7.289 6.181 1.00 90.69 83 ALA A N 1
ATOM 683 C CA . ALA A 1 83 ? 2.273 8.597 6.802 1.00 90.69 83 ALA A CA 1
ATOM 684 C C . ALA A 1 83 ? 0.891 8.737 7.457 1.00 90.69 83 ALA A C 1
ATOM 686 O O . ALA A 1 83 ? 0.753 9.451 8.450 1.00 90.69 83 ALA A O 1
ATOM 687 N N . ILE A 1 84 ? -0.133 8.076 6.909 1.00 92.75 84 ILE A N 1
ATOM 688 C CA . ILE A 1 84 ? -1.502 8.181 7.426 1.00 92.75 84 ILE A CA 1
ATOM 689 C C . ILE A 1 84 ? -1.847 7.149 8.485 1.00 92.75 84 ILE A C 1
ATOM 691 O O . ILE A 1 84 ? -2.682 7.454 9.329 1.00 92.75 84 ILE A O 1
ATOM 695 N N . ALA A 1 85 ? -1.219 5.971 8.479 1.00 93.69 85 ALA A N 1
ATOM 696 C CA . ALA A 1 85 ? -1.557 4.896 9.412 1.00 93.69 85 ALA A CA 1
ATOM 697 C C . ALA A 1 85 ? -1.576 5.337 10.899 1.00 93.69 85 ALA A C 1
ATOM 699 O O . ALA A 1 85 ? -2.589 5.088 11.549 1.00 93.69 85 ALA A O 1
ATOM 700 N N . PRO A 1 86 ? -0.583 6.101 11.418 1.00 91.12 86 PRO A N 1
ATOM 701 C CA . PRO A 1 86 ? -0.580 6.656 12.791 1.00 91.12 86 PRO A CA 1
ATOM 702 C C . PRO A 1 86 ? -1.794 7.509 13.170 1.00 91.12 86 PRO A C 1
ATOM 704 O O . PRO A 1 86 ? -2.084 7.787 14.340 1.00 91.12 86 PRO A O 1
ATOM 707 N N . ARG A 1 87 ? -2.469 8.044 12.154 1.00 91.69 87 ARG A N 1
ATOM 708 C CA . ARG A 1 87 ? -3.521 9.045 12.308 1.00 91.69 87 ARG A CA 1
ATOM 709 C C . ARG A 1 87 ? -4.899 8.412 12.457 1.00 91.69 87 ARG A C 1
ATOM 711 O O . ARG A 1 87 ? -5.803 9.122 12.882 1.00 91.69 87 ARG A O 1
ATOM 718 N N . PHE A 1 88 ? -5.044 7.121 12.156 1.00 92.81 88 PHE A N 1
ATOM 719 C CA . PHE A 1 88 ? -6.255 6.357 12.448 1.00 92.81 88 PHE A CA 1
ATOM 720 C C . PHE A 1 88 ? -6.398 6.180 13.956 1.00 92.81 88 PHE A C 1
ATOM 722 O O . PHE A 1 88 ? -5.450 5.774 14.631 1.00 92.81 88 PHE A O 1
ATOM 729 N N . LYS A 1 89 ? -7.566 6.534 14.496 1.00 93.31 89 LYS A N 1
ATOM 730 C CA . LYS A 1 89 ? -7.848 6.475 15.940 1.00 93.31 89 LYS A CA 1
ATOM 731 C C . LYS A 1 89 ? -8.996 5.538 16.294 1.00 93.31 89 LYS A C 1
ATOM 733 O O . LYS A 1 89 ? -9.156 5.221 17.470 1.00 93.31 89 LYS A O 1
ATOM 738 N N . LYS A 1 90 ? -9.795 5.114 15.315 1.00 94.06 90 LYS A N 1
ATOM 739 C CA . LYS A 1 90 ? -11.007 4.307 15.513 1.00 94.06 90 LYS A CA 1
ATOM 740 C C . LYS A 1 90 ? -10.913 2.943 14.845 1.00 94.06 90 LYS A C 1
ATOM 742 O O . LYS A 1 90 ? -11.355 1.957 15.432 1.00 94.06 90 LYS A O 1
ATOM 747 N N . ALA A 1 91 ? -10.356 2.884 13.638 1.00 94.69 91 ALA A N 1
ATOM 748 C CA . ALA A 1 91 ? -10.111 1.626 12.948 1.00 94.69 91 ALA A CA 1
ATOM 749 C C . ALA A 1 91 ? -8.776 1.012 13.386 1.00 94.69 91 ALA A C 1
ATOM 751 O O . ALA A 1 91 ? -7.808 1.720 13.672 1.00 94.69 91 ALA A O 1
ATOM 752 N N . LYS A 1 92 ? -8.700 -0.318 13.381 1.00 94.06 92 LYS A N 1
ATOM 753 C CA . LYS A 1 92 ? -7.429 -1.035 13.527 1.00 94.06 92 LYS A CA 1
ATOM 754 C C . LYS A 1 92 ? -6.738 -1.096 12.167 1.00 94.06 92 LYS A C 1
ATOM 756 O O . LYS A 1 92 ? -7.367 -1.468 11.178 1.00 94.06 92 LYS A O 1
ATOM 761 N N . VAL A 1 93 ? -5.457 -0.735 12.118 1.00 94.38 93 VAL A N 1
ATOM 762 C CA . VAL A 1 93 ? -4.725 -0.543 10.858 1.00 94.38 93 VAL A CA 1
ATOM 763 C C . VAL A 1 93 ? -3.497 -1.436 10.768 1.00 94.38 93 VAL A C 1
ATOM 765 O O . VAL A 1 93 ? -2.732 -1.557 11.723 1.00 94.38 93 VAL A O 1
ATOM 768 N N . ARG A 1 94 ? -3.271 -1.995 9.578 1.00 95.12 94 ARG A N 1
ATOM 769 C CA . ARG A 1 94 ? -1.976 -2.541 9.151 1.00 95.12 94 ARG A CA 1
ATOM 770 C C . ARG A 1 94 ? -1.577 -1.976 7.795 1.00 95.12 94 ARG A C 1
ATOM 772 O O . ARG A 1 94 ? -2.429 -1.534 7.020 1.00 95.12 94 ARG A O 1
ATOM 779 N N . VAL A 1 95 ? -0.283 -1.994 7.501 1.00 95.69 95 VAL A N 1
ATOM 780 C CA . VAL A 1 95 ? 0.273 -1.412 6.277 1.00 95.69 95 VAL A CA 1
ATOM 781 C C . VAL A 1 95 ? 1.008 -2.469 5.467 1.00 95.69 95 VAL A C 1
ATOM 783 O O . VAL A 1 95 ? 1.894 -3.160 5.966 1.00 95.69 95 VAL A O 1
ATOM 786 N N . ILE A 1 96 ? 0.692 -2.532 4.179 1.00 96.25 96 ILE A N 1
ATOM 787 C CA . ILE A 1 96 ? 1.456 -3.268 3.178 1.00 96.25 96 ILE A CA 1
ATOM 788 C C . ILE A 1 96 ? 2.071 -2.242 2.236 1.00 96.25 96 ILE A C 1
ATOM 790 O O . ILE A 1 96 ? 1.376 -1.374 1.710 1.00 96.25 96 ILE A O 1
ATOM 794 N N . THR A 1 97 ? 3.373 -2.331 1.987 1.00 94.94 97 THR A N 1
ATOM 795 C CA . THR A 1 97 ? 4.032 -1.462 1.003 1.00 94.94 97 THR A CA 1
ATOM 796 C C . THR A 1 97 ? 4.768 -2.264 -0.050 1.00 94.94 97 THR A C 1
ATOM 798 O O . THR A 1 97 ? 5.452 -3.235 0.265 1.00 94.94 97 THR A O 1
ATOM 801 N N . LEU A 1 98 ? 4.637 -1.855 -1.308 1.00 94.06 98 LEU A N 1
ATOM 802 C CA . LEU A 1 98 ? 5.324 -2.456 -2.443 1.00 94.06 98 LEU A CA 1
ATOM 803 C C . LEU A 1 98 ? 6.167 -1.402 -3.154 1.00 94.06 98 LEU A C 1
ATOM 805 O O . LEU A 1 98 ? 5.633 -0.425 -3.678 1.00 94.06 98 LEU A O 1
ATOM 809 N N . MET A 1 99 ? 7.478 -1.642 -3.223 1.00 93.00 99 MET A N 1
ATOM 810 C CA . MET A 1 99 ? 8.432 -0.830 -3.991 1.00 93.00 99 MET A CA 1
ATOM 811 C C . MET A 1 99 ? 8.418 0.650 -3.582 1.00 93.00 99 MET A C 1
ATOM 813 O O . MET A 1 99 ? 8.612 1.551 -4.392 1.00 93.00 99 MET A O 1
ATOM 817 N N . SER A 1 100 ? 8.144 0.921 -2.309 1.00 92.81 100 SER A N 1
ATOM 818 C CA . SER A 1 100 ? 7.919 2.277 -1.816 1.00 92.81 100 SER A CA 1
ATOM 819 C C . SER A 1 100 ? 9.221 2.940 -1.372 1.00 92.81 100 SER A C 1
ATOM 821 O O . SER A 1 100 ? 9.980 2.316 -0.637 1.00 92.81 100 SER A O 1
ATOM 823 N N . PRO A 1 101 ? 9.504 4.197 -1.760 1.00 90.75 101 PRO A N 1
ATOM 824 C CA . PRO A 1 101 ? 10.785 4.863 -1.501 1.00 90.75 101 PRO A CA 1
ATOM 825 C C . PRO A 1 101 ? 10.922 5.385 -0.057 1.00 90.75 101 PRO A C 1
ATOM 827 O O . PRO A 1 101 ? 11.255 6.548 0.166 1.00 90.75 101 PRO A O 1
ATOM 830 N N . HIS A 1 102 ? 10.688 4.524 0.935 1.00 87.00 102 HIS A N 1
ATOM 831 C CA . HIS A 1 102 ? 10.673 4.863 2.364 1.00 87.00 102 HIS A CA 1
ATOM 832 C C . HIS A 1 102 ? 12.015 5.361 2.885 1.00 87.00 102 HIS A C 1
ATOM 834 O O . HIS A 1 102 ? 12.087 6.316 3.651 1.00 87.00 102 HIS A O 1
ATOM 840 N N . THR A 1 103 ? 13.098 4.701 2.480 1.00 82.88 103 THR A N 1
ATOM 841 C CA . THR A 1 103 ? 14.463 5.037 2.920 1.00 82.88 103 THR A CA 1
ATOM 842 C C . THR A 1 103 ? 15.284 5.713 1.825 1.00 82.88 103 THR A C 1
ATOM 844 O O . THR A 1 103 ? 16.422 6.121 2.062 1.00 82.88 103 THR A O 1
ATOM 847 N N . PHE A 1 104 ? 14.694 5.910 0.643 1.00 81.81 104 PHE A N 1
ATOM 848 C CA . PHE A 1 104 ? 15.336 6.587 -0.478 1.00 81.81 104 PHE A CA 1
ATOM 849 C C . PHE A 1 104 ? 15.680 8.044 -0.123 1.00 81.81 104 PHE A C 1
ATOM 851 O O . PHE A 1 104 ? 14.898 8.726 0.545 1.00 81.81 104 PHE A O 1
ATOM 858 N N . LEU A 1 105 ? 16.860 8.516 -0.548 1.00 81.25 105 LEU A N 1
ATOM 859 C CA . LEU A 1 105 ? 17.388 9.854 -0.221 1.00 81.25 105 LEU A CA 1
ATOM 860 C C . LEU A 1 105 ? 17.297 10.179 1.284 1.00 81.25 105 LEU A C 1
ATOM 862 O O . LEU A 1 105 ? 16.793 11.230 1.679 1.00 81.25 105 LEU A O 1
ATOM 866 N N . TRP A 1 106 ? 17.734 9.247 2.138 1.00 79.62 106 TRP A N 1
ATOM 867 C CA . TRP A 1 106 ? 17.663 9.367 3.604 1.00 79.62 106 TRP A CA 1
ATOM 868 C C . TRP A 1 106 ? 16.240 9.603 4.142 1.00 79.62 106 TRP A C 1
ATOM 870 O O . TRP A 1 106 ? 16.047 10.322 5.132 1.00 79.62 106 TRP A O 1
ATOM 880 N N . GLY A 1 107 ? 15.243 9.012 3.478 1.00 80.19 107 GLY A N 1
ATOM 881 C CA . GLY A 1 107 ? 13.829 9.105 3.835 1.00 80.19 107 GLY A CA 1
ATOM 882 C C . GLY A 1 107 ? 13.202 10.462 3.530 1.00 80.19 107 GLY A C 1
ATOM 883 O O . GLY A 1 107 ? 12.316 10.898 4.262 1.00 80.19 107 GLY A O 1
ATOM 884 N N . LEU A 1 108 ? 13.665 11.155 2.483 1.00 84.25 108 LEU A N 1
ATOM 885 C CA . LEU A 1 108 ? 13.178 12.487 2.102 1.00 84.25 108 LEU A CA 1
ATOM 886 C C . LEU A 1 108 ? 11.645 12.541 1.990 1.00 84.25 108 LEU A C 1
ATOM 888 O O . LEU A 1 108 ? 11.017 13.433 2.558 1.00 84.25 108 LEU A O 1
ATOM 892 N N . PHE A 1 109 ? 11.037 11.577 1.293 1.00 84.12 109 PHE A N 1
ATOM 893 C CA . PHE A 1 109 ? 9.589 11.556 1.063 1.00 84.12 109 PHE A CA 1
ATOM 894 C C . PHE A 1 109 ? 8.797 11.240 2.334 1.00 84.12 109 PHE A C 1
ATOM 896 O O . PHE A 1 109 ? 7.807 11.909 2.629 1.00 84.12 109 PHE A O 1
ATOM 903 N N . SER A 1 110 ? 9.281 10.282 3.119 1.00 83.50 110 SER A N 1
ATOM 904 C CA . SER A 1 110 ? 8.746 9.945 4.437 1.00 83.50 110 SER A CA 1
ATOM 905 C C . S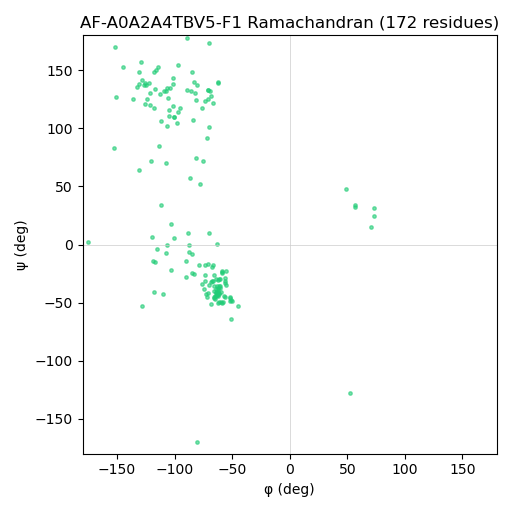ER A 1 110 ? 8.764 11.155 5.380 1.00 83.50 110 SER A C 1
ATOM 907 O O . SER A 1 110 ? 7.733 11.541 5.932 1.00 83.50 110 SER A O 1
ATOM 909 N N . LYS A 1 111 ? 9.902 11.854 5.475 1.00 84.56 111 LYS A N 1
ATOM 910 C CA . LYS A 1 111 ? 10.042 13.095 6.259 1.00 84.56 111 LYS A CA 1
ATOM 911 C C . LYS A 1 111 ? 9.128 14.207 5.754 1.00 84.56 111 LYS A C 1
ATOM 913 O O . LYS A 1 111 ? 8.515 14.911 6.551 1.00 84.56 111 LYS A O 1
ATOM 918 N N . MET A 1 112 ? 9.008 14.364 4.436 1.00 83.56 112 MET A N 1
ATOM 919 C CA . MET A 1 112 ? 8.152 15.382 3.825 1.00 83.56 112 MET A CA 1
ATOM 920 C C . MET A 1 112 ? 6.681 15.216 4.231 1.00 83.56 112 MET A C 1
ATOM 922 O O . MET A 1 112 ? 6.023 16.227 4.500 1.00 83.56 112 MET A O 1
ATOM 926 N N . LEU A 1 113 ? 6.181 13.977 4.290 1.00 83.50 113 LEU A N 1
ATOM 927 C CA . LEU A 1 113 ? 4.812 13.659 4.712 1.00 83.50 113 LEU A CA 1
ATOM 928 C C . LEU A 1 113 ? 4.660 13.463 6.228 1.00 83.50 113 LEU A C 1
ATOM 930 O O . LEU A 1 113 ? 3.547 13.252 6.696 1.00 83.50 113 LEU A O 1
ATOM 934 N N . GLY A 1 114 ? 5.746 13.587 6.996 1.00 73.88 114 GLY A N 1
ATOM 935 C CA . GLY A 1 114 ? 5.718 13.462 8.451 1.00 73.88 114 GLY A CA 1
ATOM 936 C C . GLY A 1 114 ? 5.524 12.029 8.947 1.00 73.88 114 GLY A C 1
ATOM 937 O O . GLY A 1 114 ? 5.035 11.844 10.057 1.00 73.88 114 GLY A O 1
ATOM 938 N N . SER A 1 115 ? 5.892 11.011 8.160 1.00 69.81 115 SER A N 1
ATOM 939 C CA . SER A 1 115 ? 5.832 9.621 8.614 1.00 69.81 115 SER A CA 1
ATOM 940 C C . SER A 1 115 ? 6.938 9.363 9.648 1.00 69.81 115 SER A C 1
ATOM 942 O O . SER A 1 115 ? 8.063 9.005 9.296 1.00 69.81 115 SER A O 1
ATOM 944 N N . ASN A 1 116 ? 6.626 9.547 10.927 1.00 58.66 116 ASN A N 1
ATOM 945 C CA . ASN A 1 116 ? 7.463 9.118 12.046 1.00 58.66 116 ASN A CA 1
ATOM 946 C C . ASN A 1 116 ? 6.806 7.911 12.725 1.00 58.66 116 ASN A C 1
ATOM 948 O O . ASN A 1 116 ? 6.334 7.992 13.847 1.00 58.66 116 ASN A O 1
ATOM 952 N N . LEU A 1 117 ? 6.800 6.763 12.045 1.00 60.31 117 LEU A N 1
ATOM 953 C CA . LEU A 1 117 ? 6.294 5.491 12.590 1.00 60.31 117 LEU A CA 1
ATOM 954 C C . LEU A 1 117 ? 7.187 4.886 13.691 1.00 60.31 117 LEU A C 1
ATOM 956 O O . LEU A 1 117 ? 6.995 3.740 14.072 1.00 60.31 117 LEU A O 1
ATOM 960 N N . LYS A 1 118 ? 8.186 5.628 14.186 1.00 55.09 118 LYS A N 1
ATOM 961 C CA . LYS A 1 118 ? 9.073 5.166 15.260 1.00 55.09 118 LYS A CA 1
ATOM 962 C C . LYS A 1 118 ? 8.331 5.003 16.597 1.00 55.09 118 LYS A C 1
ATOM 964 O O . LYS A 1 118 ? 8.832 4.290 17.456 1.00 55.09 118 LYS A O 1
ATOM 969 N N . ASP A 1 119 ? 7.153 5.617 16.722 1.00 51.38 119 ASP A N 1
ATOM 970 C CA . ASP A 1 119 ? 6.464 5.810 17.999 1.00 51.38 119 ASP A CA 1
ATOM 971 C C . ASP A 1 119 ? 5.069 5.145 18.074 1.00 51.38 119 ASP A C 1
ATOM 973 O O . ASP A 1 119 ? 4.369 5.341 19.061 1.00 51.38 119 ASP A O 1
ATOM 977 N N . ASP A 1 120 ? 4.648 4.359 17.071 1.00 61.62 120 ASP A N 1
ATOM 978 C CA . ASP A 1 120 ? 3.341 3.669 17.079 1.00 61.62 120 ASP A CA 1
ATOM 979 C C . ASP A 1 120 ? 3.515 2.142 17.141 1.00 61.62 120 ASP A C 1
ATOM 981 O O . ASP A 1 120 ? 3.490 1.445 16.126 1.00 61.62 120 ASP A O 1
ATOM 985 N N . GLU A 1 121 ? 3.670 1.612 18.361 1.00 62.34 121 GLU A N 1
ATOM 986 C CA . GLU A 1 121 ? 3.897 0.183 18.667 1.00 62.34 121 GLU A CA 1
ATOM 987 C C . GLU A 1 121 ? 2.741 -0.764 18.256 1.00 62.34 121 GLU A C 1
ATOM 989 O O . GLU A 1 121 ? 2.825 -1.971 18.466 1.00 62.34 121 GLU A O 1
ATOM 994 N N . GLY A 1 122 ? 1.657 -0.250 17.663 1.00 76.50 122 GLY A N 1
ATOM 995 C CA . GLY A 1 122 ? 0.467 -1.029 17.299 1.00 76.50 122 GLY A CA 1
ATOM 996 C C . GLY A 1 122 ? 0.263 -1.294 15.804 1.00 76.50 122 GLY A C 1
ATOM 997 O O . GLY A 1 122 ? -0.660 -2.032 15.453 1.00 76.50 122 GLY A O 1
ATOM 998 N N . ILE A 1 123 ? 1.062 -0.693 14.915 1.00 89.38 123 ILE A N 1
ATOM 999 C CA . ILE A 1 123 ? 0.846 -0.790 13.461 1.00 89.38 123 ILE A CA 1
ATOM 1000 C C . ILE A 1 123 ? 1.794 -1.827 12.860 1.00 89.38 123 ILE A C 1
ATOM 1002 O O . ILE A 1 123 ? 2.987 -1.571 12.706 1.00 89.38 123 ILE A O 1
ATOM 1006 N N . SER A 1 124 ? 1.238 -2.962 12.432 1.00 92.25 124 SER A N 1
ATOM 1007 C CA . SER A 1 124 ? 1.994 -3.972 11.685 1.00 92.25 124 SER A CA 1
ATOM 1008 C C . SER A 1 124 ? 2.316 -3.480 10.274 1.00 92.25 124 SER A C 1
ATOM 1010 O O . SER A 1 124 ? 1.448 -2.954 9.564 1.00 92.25 124 SER A O 1
ATOM 1012 N N . ILE A 1 125 ? 3.578 -3.644 9.867 1.00 92.50 125 ILE A N 1
ATOM 1013 C CA . ILE A 1 125 ? 4.082 -3.214 8.561 1.00 92.50 125 ILE A CA 1
ATOM 1014 C C . ILE A 1 125 ? 4.747 -4.387 7.846 1.00 92.50 125 ILE A C 1
ATOM 1016 O O . ILE A 1 125 ? 5.775 -4.907 8.285 1.00 92.50 125 ILE A O 1
ATOM 1020 N N . ILE A 1 126 ? 4.223 -4.713 6.669 1.00 94.75 126 ILE A N 1
ATOM 1021 C CA . ILE A 1 126 ? 4.809 -5.666 5.728 1.00 94.75 126 ILE A CA 1
ATOM 1022 C C . ILE A 1 126 ? 5.330 -4.878 4.526 1.00 94.75 126 ILE A C 1
ATOM 1024 O O . ILE A 1 126 ? 4.646 -4.011 3.976 1.00 94.75 126 ILE A O 1
ATOM 1028 N N . SER A 1 127 ? 6.566 -5.143 4.107 1.00 94.00 127 SER A N 1
ATOM 1029 C CA . SER A 1 127 ? 7.171 -4.426 2.981 1.00 94.00 127 SER A CA 1
ATOM 1030 C C . SER A 1 127 ? 7.741 -5.362 1.928 1.00 94.00 127 SER A C 1
ATOM 1032 O O . SER A 1 127 ? 8.378 -6.367 2.227 1.00 94.00 127 SER A O 1
ATOM 1034 N N . PHE A 1 128 ? 7.571 -4.991 0.669 1.00 94.06 128 PHE A N 1
ATOM 1035 C CA . PHE A 1 128 ? 8.051 -5.745 -0.474 1.00 94.06 128 PHE A CA 1
ATOM 1036 C C . PHE A 1 128 ? 8.915 -4.852 -1.355 1.00 94.06 128 PHE A C 1
ATOM 1038 O O . PHE A 1 128 ? 8.582 -3.693 -1.610 1.00 94.06 128 PHE A O 1
ATOM 1045 N N . ARG A 1 129 ? 10.018 -5.398 -1.863 1.00 92.06 129 ARG A N 1
ATOM 1046 C CA . ARG A 1 129 ? 10.842 -4.751 -2.895 1.00 92.06 129 ARG A CA 1
ATOM 1047 C C . ARG A 1 129 ? 10.803 -5.533 -4.200 1.00 92.06 129 ARG A C 1
ATOM 1049 O O . ARG A 1 129 ? 10.676 -6.756 -4.171 1.00 92.06 129 ARG A O 1
ATOM 1056 N N . ALA A 1 130 ? 10.999 -4.856 -5.328 1.00 91.31 130 ALA A N 1
ATOM 1057 C CA . ALA A 1 130 ? 11.377 -5.519 -6.573 1.00 91.31 130 ALA A CA 1
ATOM 1058 C C . ALA A 1 130 ? 12.888 -5.795 -6.567 1.00 91.31 130 ALA A C 1
ATOM 1060 O O . ALA A 1 130 ? 13.682 -4.946 -6.163 1.00 91.31 130 ALA A O 1
ATOM 1061 N N . ARG A 1 131 ? 13.309 -6.983 -7.014 1.00 90.38 131 ARG A N 1
ATOM 1062 C CA . ARG A 1 131 ? 14.739 -7.310 -7.181 1.00 90.38 131 ARG A CA 1
ATOM 1063 C C . ARG A 1 131 ? 15.398 -6.489 -8.288 1.00 90.38 131 ARG A C 1
ATOM 1065 O O . ARG A 1 131 ? 16.581 -6.193 -8.181 1.00 90.38 131 ARG A O 1
ATOM 1072 N N . PHE A 1 132 ? 14.640 -6.135 -9.322 1.00 91.12 132 PHE A N 1
ATOM 1073 C CA . PHE A 1 132 ? 15.112 -5.388 -10.490 1.00 91.12 132 PHE A CA 1
ATOM 1074 C C . PHE A 1 132 ? 14.498 -3.984 -10.524 1.00 91.12 132 PHE A C 1
ATOM 1076 O O . PHE A 1 132 ? 14.149 -3.462 -11.582 1.00 91.12 132 PHE A O 1
ATOM 1083 N N . ASP A 1 133 ? 14.289 -3.398 -9.343 1.00 89.19 133 ASP A N 1
ATOM 1084 C CA . ASP A 1 133 ? 13.694 -2.077 -9.202 1.00 89.19 133 ASP A CA 1
ATOM 1085 C C . ASP A 1 133 ? 14.658 -0.991 -9.701 1.00 89.19 133 ASP A C 1
ATOM 1087 O O . ASP A 1 133 ? 15.601 -0.602 -9.013 1.00 89.19 133 ASP A O 1
ATOM 1091 N N . TRP A 1 134 ? 14.409 -0.501 -10.915 1.00 87.38 134 TRP A N 1
ATOM 1092 C CA . TRP A 1 134 ? 15.156 0.591 -11.534 1.00 87.38 134 TRP A CA 1
ATOM 1093 C C . TRP A 1 134 ? 14.576 1.978 -11.194 1.00 87.38 134 TRP A C 1
ATOM 1095 O O . TRP A 1 134 ? 15.018 2.980 -11.754 1.00 87.38 134 TRP A O 1
ATOM 1105 N N . VAL A 1 135 ? 13.634 2.087 -10.259 1.00 86.69 135 VAL A N 1
ATOM 1106 C CA . VAL A 1 135 ? 13.111 3.380 -9.782 1.00 86.69 135 VAL A CA 1
ATOM 1107 C C . VAL A 1 135 ? 13.571 3.640 -8.349 1.00 86.69 135 VAL A C 1
ATOM 1109 O O . VAL A 1 135 ? 14.026 4.733 -8.021 1.00 86.69 135 VAL A O 1
ATOM 1112 N N . VAL A 1 136 ? 13.518 2.615 -7.501 1.00 82.88 136 VAL A N 1
ATOM 1113 C CA . VAL A 1 136 ? 13.865 2.662 -6.077 1.00 82.88 136 VAL A CA 1
ATOM 1114 C C . VAL A 1 136 ? 15.002 1.672 -5.818 1.00 82.88 136 VAL A C 1
ATOM 1116 O O . VAL A 1 136 ? 14.815 0.618 -5.214 1.00 82.88 136 VAL A O 1
ATOM 1119 N N . TRP A 1 137 ? 16.204 2.020 -6.292 1.00 63.78 137 TRP A N 1
ATOM 1120 C CA . TRP A 1 137 ? 17.330 1.076 -6.403 1.00 63.78 137 TRP A CA 1
ATOM 1121 C C . TRP A 1 137 ? 17.748 0.514 -5.037 1.00 63.78 137 TRP A C 1
ATOM 1123 O O . TRP A 1 137 ? 18.095 -0.657 -4.924 1.00 63.78 137 TRP A O 1
ATOM 1133 N N . TRP A 1 138 ? 17.677 1.337 -3.985 1.00 54.22 138 TRP A N 1
ATOM 1134 C CA . TRP A 1 138 ? 18.058 0.998 -2.613 1.00 54.22 138 TRP A CA 1
ATOM 1135 C C . TRP A 1 138 ? 17.232 1.861 -1.648 1.00 54.22 138 TRP A C 1
ATOM 1137 O O . TRP A 1 138 ? 17.648 2.946 -1.253 1.00 54.22 138 TRP A O 1
ATOM 1147 N N . GLY A 1 139 ? 15.999 1.443 -1.349 1.00 55.31 139 GLY A N 1
ATOM 1148 C CA . GLY A 1 139 ? 15.104 2.263 -0.515 1.00 55.31 139 GLY A CA 1
ATOM 1149 C C . GLY A 1 139 ? 13.754 1.658 -0.119 1.00 55.31 139 GLY A C 1
ATOM 1150 O O . GLY A 1 139 ? 12.958 2.337 0.526 1.00 55.31 139 GLY A O 1
ATOM 1151 N N . ALA A 1 140 ? 13.485 0.408 -0.515 1.00 67.50 140 ALA A N 1
ATOM 1152 C CA . ALA A 1 140 ? 12.147 -0.182 -0.454 1.00 67.50 140 ALA A CA 1
ATOM 1153 C C . ALA A 1 140 ? 11.768 -0.795 0.902 1.00 67.50 140 ALA A C 1
ATOM 1155 O O . ALA A 1 140 ? 10.585 -0.912 1.220 1.00 67.50 140 ALA A O 1
ATOM 1156 N N . ARG A 1 141 ? 12.752 -1.197 1.719 1.00 84.38 141 ARG A N 1
ATOM 1157 C CA . ARG A 1 141 ? 12.447 -1.705 3.059 1.00 84.38 141 ARG A CA 1
ATOM 1158 C C . ARG A 1 141 ? 12.051 -0.536 3.952 1.00 84.38 141 ARG A C 1
ATOM 1160 O O . ARG A 1 141 ? 12.834 0.398 4.138 1.00 84.38 141 ARG A O 1
ATOM 1167 N N . HIS A 1 142 ? 10.861 -0.621 4.534 1.00 86.19 142 HIS A N 1
ATOM 1168 C CA . HIS A 1 142 ? 10.486 0.262 5.628 1.00 86.19 142 HIS A CA 1
ATOM 1169 C C . HIS A 1 142 ? 11.296 -0.124 6.887 1.00 86.19 142 HIS A C 1
ATOM 1171 O O . HIS A 1 142 ? 11.374 -1.319 7.187 1.00 86.19 142 HIS A O 1
ATOM 1177 N N . PRO A 1 143 ? 11.904 0.825 7.631 1.00 84.62 143 PRO A N 1
ATOM 1178 C CA . PRO A 1 143 ? 12.799 0.511 8.756 1.00 84.62 143 PRO A CA 1
ATOM 1179 C C . PRO A 1 143 ? 12.169 -0.360 9.847 1.00 84.62 143 PRO A C 1
ATOM 1181 O O . PRO A 1 143 ? 12.855 -1.188 10.435 1.00 84.62 143 PRO A O 1
ATOM 1184 N N . TYR A 1 144 ? 10.864 -0.197 10.068 1.00 86.75 144 TYR A N 1
ATOM 1185 C CA . TYR A 1 144 ? 10.086 -0.923 11.077 1.00 86.75 144 TYR A CA 1
ATOM 1186 C C . TYR A 1 144 ? 9.223 -2.040 10.480 1.00 86.75 144 TYR A C 1
ATOM 1188 O O . TYR A 1 144 ? 8.255 -2.462 11.093 1.00 86.75 144 TYR A O 1
ATOM 1196 N N . ALA A 1 145 ? 9.514 -2.487 9.254 1.00 89.44 145 ALA A N 1
ATOM 1197 C CA . ALA A 1 145 ? 8.792 -3.621 8.694 1.00 89.44 145 ALA A CA 1
ATOM 1198 C C . ALA A 1 145 ? 9.106 -4.903 9.477 1.00 89.44 145 ALA A C 1
ATOM 1200 O O . ALA A 1 145 ? 10.271 -5.321 9.530 1.00 89.44 145 ALA A O 1
ATOM 1201 N N . GLU A 1 146 ? 8.056 -5.523 10.014 1.00 91.75 146 GLU A N 1
ATOM 1202 C CA . GLU A 1 146 ? 8.082 -6.822 10.696 1.00 91.75 146 GLU A CA 1
ATOM 1203 C C . GLU A 1 146 ? 8.484 -7.928 9.721 1.00 91.75 146 GLU A C 1
ATOM 1205 O O . GLU A 1 146 ? 9.279 -8.807 10.049 1.00 91.75 146 GLU A O 1
ATOM 1210 N N . HIS A 1 147 ? 8.001 -7.821 8.480 1.00 92.25 147 HIS A N 1
ATOM 1211 C CA . HIS A 1 147 ? 8.381 -8.694 7.378 1.00 92.25 147 HIS A CA 1
ATOM 1212 C C . HIS A 1 147 ? 8.851 -7.885 6.171 1.00 92.25 147 HIS A C 1
ATOM 1214 O O . HIS A 1 147 ? 8.260 -6.864 5.797 1.00 92.25 147 HIS A O 1
ATOM 1220 N N . HIS A 1 148 ? 9.930 -8.349 5.541 1.00 92.00 148 HIS A N 1
ATOM 1221 C CA . HIS A 1 148 ? 10.434 -7.768 4.303 1.00 92.00 148 HIS A CA 1
ATOM 1222 C C . HIS A 1 148 ? 10.819 -8.840 3.291 1.00 92.00 148 HIS A C 1
ATOM 1224 O O . HIS A 1 148 ? 11.681 -9.672 3.574 1.00 92.00 148 HIS A O 1
ATOM 1230 N N . GLU A 1 149 ? 10.262 -8.765 2.082 1.00 92.81 149 GLU A N 1
ATOM 1231 C CA . GLU A 1 149 ? 10.553 -9.732 1.024 1.00 92.81 149 GLU A CA 1
ATOM 1232 C C . GLU A 1 149 ? 10.901 -9.082 -0.321 1.00 92.81 149 GLU A C 1
ATOM 1234 O O . GLU A 1 149 ? 10.426 -8.007 -0.687 1.00 92.81 149 GLU A O 1
ATOM 1239 N N . ALA A 1 150 ? 11.768 -9.755 -1.081 1.00 91.38 150 ALA A N 1
ATOM 1240 C CA . ALA A 1 150 ? 12.197 -9.331 -2.405 1.00 91.38 150 ALA A CA 1
ATOM 1241 C C . ALA A 1 150 ? 11.528 -10.167 -3.503 1.00 91.38 150 ALA A C 1
ATOM 1243 O O . ALA A 1 150 ? 11.889 -11.329 -3.708 1.00 91.38 150 ALA A O 1
ATOM 1244 N N . ILE A 1 151 ? 10.633 -9.547 -4.266 1.00 92.19 151 ILE A N 1
ATOM 1245 C CA . ILE A 1 151 ? 9.911 -10.164 -5.379 1.00 92.19 151 ILE A CA 1
ATOM 1246 C C . ILE A 1 151 ? 10.758 -10.064 -6.649 1.00 92.19 151 ILE A C 1
ATOM 1248 O O . ILE A 1 151 ? 11.280 -9.000 -6.988 1.00 92.19 151 ILE A O 1
ATOM 1252 N N . SER A 1 152 ? 10.898 -11.174 -7.373 1.00 91.88 152 SER A N 1
ATOM 1253 C CA . SER A 1 152 ? 11.690 -11.246 -8.607 1.00 91.88 152 SER A CA 1
ATOM 1254 C C . SER A 1 152 ? 10.974 -10.593 -9.797 1.00 91.88 152 SER A C 1
ATOM 1256 O O . SER A 1 152 ? 10.483 -11.276 -10.692 1.00 91.88 152 SER A O 1
ATOM 1258 N N . CYS A 1 153 ? 10.897 -9.265 -9.780 1.00 92.38 153 CYS A N 1
ATOM 1259 C CA . CYS A 1 153 ? 10.286 -8.418 -10.801 1.00 92.38 153 CYS A CA 1
ATOM 1260 C C . CYS A 1 153 ? 10.957 -7.033 -10.838 1.00 92.38 153 CYS A C 1
ATOM 1262 O O . CYS A 1 153 ? 11.775 -6.726 -9.965 1.00 92.38 153 CYS A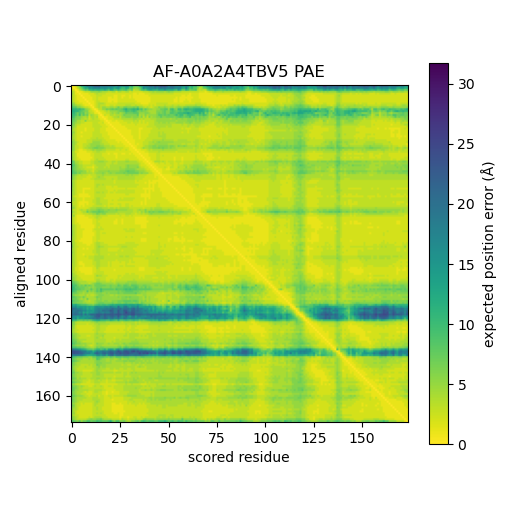 O 1
ATOM 1264 N N . ASP A 1 154 ? 10.636 -6.228 -11.852 1.00 92.25 154 ASP A N 1
ATOM 1265 C CA . ASP A 1 154 ? 10.953 -4.797 -11.899 1.00 92.25 154 ASP A CA 1
ATOM 1266 C C . ASP A 1 154 ? 9.838 -3.949 -11.259 1.00 92.25 154 ASP A C 1
ATOM 1268 O O . ASP A 1 154 ? 8.807 -4.480 -10.843 1.00 92.25 154 ASP A O 1
ATOM 1272 N N . HIS A 1 155 ? 10.046 -2.629 -11.196 1.00 91.88 155 HIS A N 1
ATOM 1273 C CA . HIS A 1 155 ? 9.141 -1.699 -10.518 1.00 91.88 155 HIS A CA 1
ATOM 1274 C C . HIS A 1 155 ? 7.718 -1.685 -11.096 1.00 91.88 155 HIS A C 1
ATOM 1276 O O . HIS A 1 155 ? 6.757 -1.494 -10.359 1.00 91.88 155 HIS A O 1
ATOM 1282 N N . LEU A 1 156 ? 7.564 -1.848 -12.414 1.00 90.69 156 LEU A N 1
ATOM 1283 C CA . LEU A 1 156 ? 6.316 -1.533 -13.108 1.00 90.69 156 LEU A CA 1
ATOM 1284 C C . LEU A 1 156 ? 5.810 -2.680 -13.986 1.00 90.69 156 LEU A C 1
ATOM 1286 O O . LEU A 1 156 ? 4.657 -3.086 -13.848 1.00 90.69 156 LEU A O 1
ATOM 1290 N N . LEU A 1 157 ? 6.643 -3.216 -14.879 1.00 90.12 157 LEU A N 1
ATOM 1291 C CA . LEU A 1 157 ? 6.227 -4.231 -15.849 1.00 90.12 157 LEU A CA 1
ATOM 1292 C C . LEU A 1 157 ? 5.844 -5.530 -15.140 1.00 90.12 157 LEU A C 1
ATOM 1294 O O . LEU A 1 157 ? 4.835 -6.138 -15.485 1.00 90.12 157 LEU A O 1
ATOM 1298 N N . GLY A 1 158 ? 6.589 -5.923 -14.108 1.00 91.00 158 GLY A N 1
ATOM 1299 C CA . GLY A 1 158 ? 6.239 -7.058 -13.260 1.00 91.00 158 GLY A CA 1
ATOM 1300 C C . GLY A 1 158 ? 4.799 -6.992 -12.741 1.00 91.00 158 GLY A C 1
ATOM 1301 O O . GLY A 1 158 ? 3.997 -7.848 -13.115 1.00 91.00 158 GLY A O 1
ATOM 1302 N N . PRO A 1 159 ? 4.443 -5.987 -11.922 1.00 90.56 159 PRO A N 1
ATOM 1303 C CA . PRO A 1 159 ? 3.070 -5.814 -11.453 1.00 90.56 159 PRO A CA 1
ATOM 1304 C C . PRO A 1 159 ? 2.036 -5.589 -12.572 1.00 90.56 159 PRO A C 1
ATOM 1306 O O . PRO A 1 159 ? 0.887 -5.984 -12.412 1.00 90.56 159 PRO A O 1
ATOM 1309 N N . LEU A 1 160 ? 2.399 -4.987 -13.711 1.00 90.56 160 LEU A N 1
ATOM 1310 C CA . LEU A 1 160 ? 1.461 -4.776 -14.827 1.00 90.56 160 LEU A CA 1
ATOM 1311 C C . LEU A 1 160 ? 1.141 -6.053 -15.615 1.00 90.56 160 LEU A C 1
ATOM 1313 O O . LEU A 1 160 ? -0.001 -6.252 -16.041 1.00 90.56 160 LEU A O 1
ATOM 1317 N N . PHE A 1 161 ? 2.126 -6.923 -15.827 1.00 89.94 161 PHE A N 1
ATOM 1318 C CA . PHE A 1 161 ? 2.028 -8.030 -16.785 1.00 89.94 161 PHE A CA 1
ATOM 1319 C C . PHE A 1 161 ? 2.072 -9.419 -16.146 1.00 89.94 161 PHE A C 1
ATOM 1321 O O . PHE A 1 161 ? 1.887 -10.411 -16.847 1.00 89.94 161 PHE A O 1
ATOM 1328 N N . SER A 1 162 ? 2.269 -9.515 -14.832 1.00 90.94 162 SER A N 1
ATOM 1329 C CA . SER A 1 162 ? 2.332 -10.786 -14.112 1.00 90.94 162 SER A CA 1
ATOM 1330 C C . SER A 1 162 ? 1.438 -10.771 -12.880 1.00 90.94 162 SER A C 1
ATOM 1332 O O . SER A 1 162 ? 1.435 -9.812 -12.113 1.00 90.94 162 SER A O 1
ATOM 1334 N N . ASP A 1 163 ? 0.723 -11.872 -12.650 1.00 92.06 163 ASP A N 1
ATOM 1335 C CA . ASP A 1 163 ? -0.037 -12.071 -11.413 1.00 92.06 163 ASP A CA 1
ATOM 1336 C C . ASP A 1 163 ? 0.875 -12.503 -10.250 1.00 92.06 163 ASP A C 1
ATOM 1338 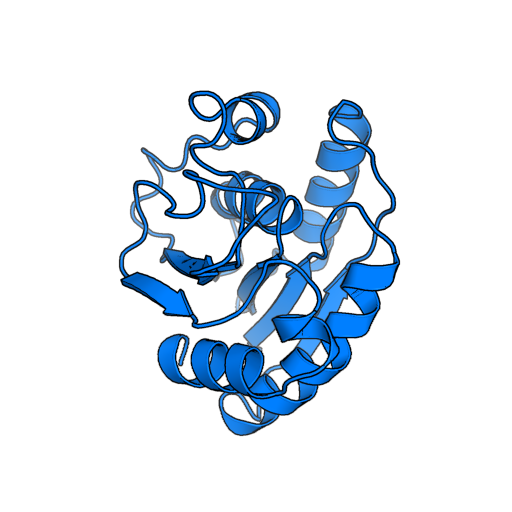O O . ASP A 1 163 ? 0.514 -12.331 -9.089 1.00 92.06 163 ASP A O 1
ATOM 1342 N N . LYS A 1 164 ? 2.100 -12.979 -10.535 1.00 92.56 164 LYS A N 1
ATOM 1343 C CA . LYS A 1 164 ? 3.023 -13.510 -9.514 1.00 92.56 164 LYS A CA 1
ATOM 1344 C C . LYS A 1 164 ? 3.328 -12.524 -8.376 1.00 92.56 164 LYS A C 1
ATOM 1346 O O . LYS A 1 164 ? 3.305 -12.961 -7.228 1.00 92.56 164 LYS A O 1
ATOM 1351 N N . PRO A 1 165 ? 3.616 -11.226 -8.623 1.00 92.12 165 PRO A N 1
ATOM 1352 C CA . PRO A 1 165 ? 3.816 -10.274 -7.532 1.00 92.12 165 PRO A CA 1
ATOM 1353 C C . PRO A 1 165 ? 2.568 -10.126 -6.660 1.00 92.12 165 PRO A C 1
ATOM 1355 O O . PRO A 1 165 ? 2.680 -10.119 -5.439 1.00 92.12 165 PRO A O 1
ATOM 1358 N N . ALA A 1 166 ? 1.386 -10.053 -7.278 1.00 92.81 166 ALA A N 1
ATOM 1359 C CA . ALA A 1 166 ? 0.120 -9.911 -6.570 1.00 92.81 166 ALA A CA 1
ATOM 1360 C C . ALA A 1 166 ? -0.212 -11.137 -5.717 1.00 92.81 166 ALA A C 1
ATOM 1362 O O . ALA A 1 166 ? -0.568 -10.985 -4.551 1.00 92.81 166 ALA A O 1
ATOM 1363 N N . GLU A 1 167 ? -0.036 -12.339 -6.265 1.00 94.62 167 GLU A N 1
ATOM 1364 C CA . GLU A 1 167 ? -0.236 -13.593 -5.536 1.00 94.62 167 GLU A CA 1
ATOM 1365 C C . GLU A 1 167 ? 0.734 -13.720 -4.367 1.00 94.62 167 GLU A C 1
ATOM 1367 O O . GLU A 1 167 ? 0.310 -14.031 -3.257 1.00 94.62 167 GLU A O 1
ATOM 1372 N N . LYS A 1 168 ? 2.016 -13.397 -4.583 1.00 95.19 168 LYS A N 1
ATOM 1373 C CA . LYS A 1 168 ? 3.013 -13.485 -3.517 1.00 95.19 168 LYS A CA 1
ATOM 1374 C C . LYS A 1 168 ? 2.732 -12.512 -2.374 1.00 95.19 168 LYS A C 1
ATOM 1376 O O . LYS A 1 168 ? 2.865 -12.876 -1.210 1.00 95.19 168 LYS A O 1
ATOM 1381 N N . ILE A 1 169 ? 2.336 -11.283 -2.699 1.00 93.44 169 ILE A N 1
ATOM 1382 C CA . ILE A 1 169 ? 1.986 -10.276 -1.692 1.00 93.44 169 ILE A CA 1
ATOM 1383 C C . ILE A 1 169 ? 0.756 -10.715 -0.909 1.00 93.44 169 ILE A C 1
ATOM 1385 O O . ILE A 1 169 ? 0.786 -10.661 0.316 1.00 93.44 169 ILE A O 1
ATOM 1389 N N . ALA A 1 170 ? -0.296 -11.178 -1.587 1.00 93.44 170 ALA A N 1
ATOM 1390 C CA . ALA A 1 170 ? -1.512 -11.624 -0.915 1.00 93.44 170 ALA A CA 1
ATOM 1391 C C . ALA A 1 170 ? -1.254 -12.836 0.001 1.00 93.44 170 ALA A C 1
ATOM 1393 O O . ALA A 1 170 ? -1.733 -12.844 1.129 1.00 93.44 170 ALA A O 1
ATOM 1394 N N . GLU A 1 171 ? -0.448 -13.807 -0.445 1.00 94.12 171 GLU A N 1
ATOM 1395 C CA . GLU A 1 171 ? -0.045 -14.977 0.350 1.00 94.12 171 GLU A CA 1
ATOM 1396 C C . GLU A 1 171 ? 0.675 -14.574 1.642 1.00 94.12 171 GLU A C 1
ATOM 1398 O O . GLU A 1 171 ? 0.321 -15.037 2.721 1.00 94.12 171 GLU A O 1
ATOM 1403 N N . VAL A 1 172 ? 1.684 -13.709 1.529 1.00 92.75 172 VAL A N 1
ATOM 1404 C CA . VAL A 1 172 ? 2.527 -13.293 2.659 1.00 92.75 172 VAL A CA 1
ATOM 1405 C C . VAL A 1 172 ? 1.799 -12.334 3.601 1.00 92.75 172 VAL A C 1
ATOM 1407 O O . VAL A 1 172 ? 2.147 -12.249 4.773 1.00 92.75 172 VAL A O 1
ATOM 1410 N N . SER A 1 173 ? 0.809 -11.595 3.099 1.00 91.12 173 SER A N 1
ATOM 1411 C CA . SER A 1 173 ? 0.090 -10.599 3.899 1.00 91.12 173 SER A CA 1
ATOM 1412 C C . SER A 1 173 ? -1.101 -11.162 4.673 1.00 91.12 173 SER A C 1
ATOM 1414 O O . SER A 1 173 ? -1.725 -10.397 5.408 1.00 91.12 173 SER A O 1
ATOM 1416 N N . LYS A 1 174 ? -1.466 -12.434 4.466 1.00 85.00 174 LYS A N 1
ATOM 1417 C CA . LYS A 1 174 ? -2.588 -13.092 5.148 1.00 85.00 174 LYS A CA 1
ATOM 1418 C C . LYS A 1 174 ? -2.319 -13.211 6.642 1.00 85.00 174 LYS A C 1
ATOM 1420 O O . LYS A 1 174 ? -3.150 -12.665 7.400 1.00 85.00 174 LYS A O 1
#